Protein AF-A0A399J6V0-F1 (afdb_monomer_lite)

Secondary structure (DSSP, 8-state):
-BSS--TT---GGGB----HHHHHHHHHHTTTT--THHHHTTT--HHHHHHHHHHHHHHHHHH---HHHHHHHHHT--TTSPP--

pLDDT: mean 84.84, std 8.38, range [61.38, 97.38]

Foldseek 3Di:
DFQVPDPPDPDPVRDDDDDPVVVVVVCVVVVVVPPPVCVVCPPPDPVVVVVLVVVLVVCCVVPNDDPQLSVCSVVVHHSPDDDPD

Radius of gyration: 16.05 Å; chains: 1; bounding box: 32×43×34 Å

Structure (mmCIF, N/CA/C/O backbone):
data_AF-A0A399J6V0-F1
#
_entry.id   AF-A0A399J6V0-F1
#
loop_
_atom_site.group_PDB
_atom_site.id
_atom_site.type_symbol
_atom_site.label_atom_id
_atom_site.label_alt_id
_atom_site.label_comp_id
_atom_site.label_asym_id
_atom_site.label_entity_id
_atom_site.label_seq_id
_atom_site.pdbx_PDB_ins_code
_atom_site.Cartn_x
_atom_site.Cartn_y
_atom_site.Cartn_z
_atom_site.occupancy
_atom_site.B_iso_or_equiv
_atom_site.auth_seq_id
_atom_site.auth_comp_id
_atom_site.auth_asym_id
_atom_site.auth_atom_id
_atom_site.pdbx_PDB_model_num
ATOM 1 N N . MET A 1 1 ? 0.188 -16.154 7.332 1.00 89.88 1 MET A N 1
ATOM 2 C CA . MET A 1 1 ? -0.932 -15.811 6.429 1.00 89.88 1 MET A CA 1
ATOM 3 C C . MET A 1 1 ? -1.892 -14.878 7.146 1.00 89.88 1 MET A C 1
ATOM 5 O O . MET A 1 1 ? -2.223 -15.150 8.292 1.00 89.88 1 MET A O 1
ATOM 9 N N . HIS A 1 2 ? -2.315 -13.783 6.510 1.00 92.00 2 HIS A N 1
ATOM 10 C CA . HIS A 1 2 ? -3.310 -12.885 7.106 1.00 92.00 2 HIS A CA 1
ATOM 11 C C . HIS A 1 2 ? -4.729 -13.396 6.855 1.00 92.00 2 HIS A C 1
ATOM 13 O O . HIS A 1 2 ? -5.080 -13.676 5.708 1.00 92.00 2 HIS A O 1
ATOM 19 N N . VAL A 1 3 ? -5.539 -13.486 7.912 1.00 92.38 3 VAL A N 1
ATOM 20 C CA . VAL A 1 3 ? -6.952 -13.910 7.820 1.00 92.38 3 VAL A CA 1
ATOM 21 C C . VAL A 1 3 ? -7.883 -12.782 7.384 1.00 92.38 3 VAL A C 1
ATOM 23 O O . VAL A 1 3 ? -8.899 -13.046 6.759 1.00 92.38 3 VAL A O 1
ATOM 26 N N . CYS A 1 4 ? -7.529 -11.529 7.685 1.00 91.31 4 CYS A N 1
ATOM 27 C CA . CYS A 1 4 ? -8.329 -10.349 7.346 1.00 91.31 4 CYS A CA 1
ATOM 28 C C . CYS A 1 4 ? -8.123 -9.854 5.907 1.00 91.31 4 CYS A C 1
ATOM 30 O O . CYS A 1 4 ? -8.832 -8.960 5.467 1.00 91.31 4 CYS A O 1
ATOM 32 N N . ASP A 1 5 ? -7.110 -10.371 5.206 1.00 86.81 5 ASP A N 1
ATOM 33 C CA . ASP A 1 5 ? -6.738 -9.990 3.837 1.00 86.81 5 ASP A CA 1
ATOM 34 C C . ASP A 1 5 ? -6.466 -8.492 3.597 1.00 86.81 5 ASP A C 1
ATOM 36 O O . ASP A 1 5 ? -6.351 -8.054 2.454 1.00 86.81 5 ASP A O 1
ATOM 40 N N . VAL A 1 6 ? -6.242 -7.726 4.668 1.00 85.56 6 VAL A N 1
ATOM 41 C CA . VAL A 1 6 ? -5.834 -6.317 4.622 1.00 85.56 6 VAL A CA 1
ATOM 42 C C . VAL A 1 6 ? -4.300 -6.228 4.514 1.00 85.56 6 VAL A C 1
ATOM 44 O O . VAL A 1 6 ? -3.617 -6.577 5.479 1.00 85.56 6 VAL A O 1
ATOM 47 N N . PRO A 1 7 ? -3.722 -5.730 3.397 1.00 79.81 7 PRO A N 1
ATOM 48 C CA . PRO A 1 7 ? -2.270 -5.755 3.154 1.00 79.81 7 PRO A CA 1
ATOM 49 C C . PRO A 1 7 ? -1.423 -4.955 4.151 1.00 79.81 7 PRO A C 1
ATOM 51 O O . PRO A 1 7 ? -0.226 -5.193 4.269 1.00 79.81 7 PRO A O 1
ATOM 54 N N . VAL A 1 8 ? -2.035 -3.991 4.840 1.00 79.44 8 VAL A N 1
ATOM 55 C CA . VAL A 1 8 ? -1.376 -3.108 5.815 1.00 79.44 8 VAL A CA 1
ATOM 56 C C . VAL A 1 8 ? -1.595 -3.544 7.269 1.00 79.44 8 VAL A C 1
ATOM 58 O O . VAL A 1 8 ? -1.127 -2.878 8.186 1.00 79.44 8 VAL A O 1
ATOM 61 N N . CYS A 1 9 ? -2.324 -4.639 7.510 1.00 83.81 9 CYS A N 1
ATOM 62 C CA . CYS A 1 9 ? -2.628 -5.093 8.863 1.00 83.81 9 CYS A CA 1
ATOM 63 C C . CYS A 1 9 ? -1.384 -5.679 9.544 1.00 83.81 9 CYS A C 1
ATOM 65 O O . CYS A 1 9 ? -0.747 -6.577 9.006 1.00 83.81 9 CYS A O 1
ATOM 67 N N . VAL A 1 10 ? -1.090 -5.219 10.762 1.00 89.75 10 VAL A N 1
ATOM 68 C CA . VAL A 1 10 ? 0.022 -5.714 11.597 1.00 89.75 10 VAL A CA 1
ATOM 69 C C . VAL A 1 10 ? -0.450 -6.362 12.905 1.00 89.75 10 VAL A C 1
ATOM 71 O O . VAL A 1 10 ? 0.367 -6.668 13.766 1.00 89.75 10 VAL A O 1
ATOM 74 N N . ASN A 1 11 ? -1.762 -6.577 13.074 1.00 91.25 11 ASN A N 1
ATOM 75 C CA . ASN A 1 11 ? -2.318 -7.203 14.276 1.00 91.25 11 ASN A CA 1
ATOM 76 C C . ASN A 1 11 ? -1.878 -8.682 14.357 1.00 91.25 11 ASN A C 1
ATOM 78 O O . ASN A 1 11 ? -2.273 -9.461 13.483 1.00 91.25 11 ASN A O 1
ATOM 82 N N . PRO A 1 12 ? -1.131 -9.101 15.398 1.00 93.75 12 PRO A N 1
ATOM 83 C CA . PRO A 1 12 ? -0.678 -10.484 15.545 1.00 93.75 12 PRO A CA 1
ATOM 84 C C . PRO A 1 12 ? -1.822 -11.502 15.590 1.00 93.75 12 PRO A C 1
ATOM 86 O O . PRO A 1 12 ? -1.672 -12.606 15.077 1.00 93.75 12 PRO A O 1
ATOM 89 N N . ALA A 1 13 ? -2.990 -11.127 16.125 1.00 96.56 13 ALA A N 1
ATOM 90 C CA . ALA A 1 13 ? -4.162 -12.003 16.179 1.00 96.56 13 ALA A CA 1
ATOM 91 C C . ALA A 1 13 ? -4.734 -12.336 14.788 1.00 96.56 13 ALA A C 1
ATOM 93 O O . ALA A 1 13 ? -5.476 -13.302 14.634 1.00 96.56 13 ALA A O 1
ATOM 94 N N . HIS A 1 14 ? -4.392 -11.550 13.762 1.00 94.62 14 HIS A N 1
ATOM 95 C CA . HIS A 1 14 ? -4.801 -11.801 12.381 1.00 94.62 14 HIS A CA 1
ATOM 96 C C . HIS A 1 14 ? -3.763 -12.604 11.583 1.00 94.62 14 HIS A C 1
ATOM 98 O O . HIS A 1 14 ? -3.966 -12.818 10.383 1.00 94.62 14 HIS A O 1
ATOM 104 N N . LEU A 1 15 ? -2.658 -13.029 12.207 1.00 94.00 15 LEU A N 1
ATOM 105 C CA . LEU A 1 15 ? -1.574 -13.753 11.555 1.00 94.00 15 LEU A CA 1
ATOM 106 C C . LEU A 1 15 ? -1.592 -15.236 11.944 1.00 94.00 15 LEU A C 1
ATOM 108 O O . LEU A 1 15 ? -1.418 -15.597 13.101 1.00 94.00 15 LEU A O 1
ATOM 112 N N . GLN A 1 16 ? -1.739 -16.103 10.947 1.00 94.81 16 GLN A N 1
ATOM 113 C CA . GLN A 1 16 ? -1.591 -17.550 11.105 1.00 94.81 16 GLN A CA 1
ATOM 114 C C . GLN A 1 16 ? -0.186 -18.002 10.675 1.00 94.81 16 GLN A C 1
ATOM 116 O O . GLN A 1 16 ? 0.274 -17.569 9.609 1.00 94.81 16 GLN A O 1
ATOM 121 N N . PRO A 1 17 ? 0.503 -18.862 11.447 1.00 94.88 17 PRO A N 1
ATOM 122 C CA . PRO A 1 17 ? 1.737 -19.500 10.996 1.00 94.88 17 PRO A CA 1
ATOM 123 C C . PRO A 1 17 ? 1.455 -20.444 9.817 1.00 94.88 17 PRO A C 1
ATOM 125 O O . PRO A 1 17 ? 0.332 -20.910 9.642 1.00 94.88 17 PRO A O 1
ATOM 128 N N . GLY A 1 18 ? 2.469 -20.697 8.995 1.00 93.69 18 GLY A N 1
ATOM 129 C CA . GLY A 1 18 ? 2.380 -21.618 7.865 1.00 93.69 18 GLY A CA 1
ATOM 130 C C . GLY A 1 18 ? 3.630 -21.562 6.997 1.00 93.69 18 GLY A C 1
ATOM 131 O O . GLY A 1 18 ? 4.447 -20.644 7.129 1.00 93.69 18 GLY A O 1
ATOM 132 N N . ASP A 1 19 ? 3.777 -22.542 6.117 1.00 97.06 19 ASP A N 1
ATOM 133 C CA . ASP A 1 19 ? 4.880 -22.601 5.168 1.00 97.06 19 ASP A CA 1
ATOM 134 C C . ASP A 1 19 ? 4.608 -21.778 3.890 1.00 97.06 19 ASP A C 1
ATOM 136 O O . ASP A 1 19 ? 3.560 -21.146 3.696 1.00 97.06 19 ASP A O 1
ATOM 140 N N . HIS A 1 20 ? 5.596 -21.753 2.993 1.00 96.12 20 HIS A N 1
ATOM 141 C CA . HIS A 1 20 ? 5.468 -21.048 1.720 1.00 96.12 20 HIS A CA 1
ATOM 142 C C . HIS A 1 20 ? 4.346 -21.623 0.839 1.00 96.12 20 HIS A C 1
ATOM 144 O O . HIS A 1 20 ? 3.605 -20.870 0.204 1.00 96.12 20 HIS A O 1
ATOM 150 N N . THR A 1 21 ? 4.205 -22.946 0.805 1.00 97.38 21 THR A N 1
ATOM 151 C CA . THR A 1 21 ? 3.234 -23.660 -0.030 1.00 97.38 21 THR A CA 1
ATOM 152 C C .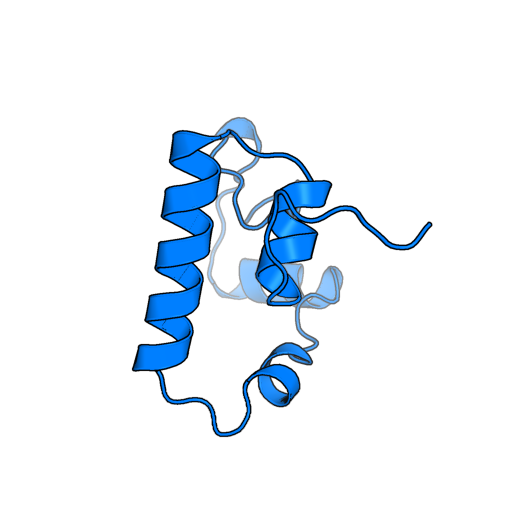 THR A 1 21 ? 1.806 -23.379 0.426 1.00 97.38 21 THR A C 1
ATOM 154 O O . THR A 1 21 ? 0.934 -23.099 -0.398 1.00 97.38 21 THR A O 1
ATOM 157 N N . GLU A 1 22 ? 1.559 -23.404 1.731 1.00 96.81 22 GLU A N 1
ATOM 158 C CA . GLU A 1 22 ? 0.286 -23.054 2.356 1.00 96.81 22 GLU A CA 1
ATOM 159 C C . GLU A 1 22 ? -0.095 -21.609 2.043 1.00 96.81 22 GLU A C 1
ATOM 161 O O . GLU A 1 22 ? -1.213 -21.354 1.593 1.00 96.81 22 GLU A O 1
ATOM 166 N N . ASN A 1 23 ? 0.856 -20.677 2.159 1.00 94.00 23 ASN A N 1
ATOM 167 C CA . ASN A 1 23 ? 0.638 -19.276 1.803 1.00 94.00 23 ASN A CA 1
ATOM 168 C C . ASN A 1 23 ? 0.281 -19.092 0.319 1.00 94.00 23 ASN A C 1
ATOM 170 O O . ASN A 1 23 ? -0.592 -18.289 -0.020 1.00 94.00 23 ASN A O 1
ATOM 174 N N . MET A 1 24 ? 0.919 -19.847 -0.578 1.00 94.50 24 MET A N 1
ATOM 175 C CA . MET A 1 24 ? 0.594 -19.809 -2.006 1.00 94.50 24 MET A CA 1
ATOM 176 C C . MET A 1 24 ? -0.786 -20.413 -2.299 1.00 94.50 24 MET A C 1
ATOM 178 O O . MET A 1 24 ? -1.547 -19.836 -3.075 1.00 94.50 24 MET A O 1
ATOM 182 N N . ARG A 1 25 ? -1.161 -21.516 -1.639 1.00 95.38 25 ARG A N 1
ATOM 183 C CA . ARG A 1 25 ? -2.508 -22.105 -1.753 1.00 95.38 25 ARG A CA 1
ATOM 184 C C . ARG A 1 25 ? -3.591 -21.163 -1.221 1.00 95.38 25 ARG A C 1
ATOM 186 O O . ARG A 1 25 ? -4.623 -21.016 -1.869 1.00 95.38 25 ARG A O 1
ATOM 193 N N . ASP A 1 26 ? -3.352 -20.495 -0.092 1.00 94.31 26 ASP A N 1
ATOM 194 C CA . ASP A 1 26 ? -4.266 -19.493 0.473 1.00 94.31 26 ASP A CA 1
ATOM 195 C C . ASP A 1 26 ? -4.433 -18.286 -0.458 1.00 94.31 26 ASP A C 1
ATOM 197 O O . ASP A 1 26 ? -5.555 -17.858 -0.731 1.00 94.31 26 ASP A O 1
ATOM 201 N N . ARG A 1 27 ? -3.328 -17.777 -1.024 1.00 92.00 27 ARG A N 1
ATOM 202 C CA . ARG A 1 27 ? -3.360 -16.721 -2.048 1.00 92.00 27 ARG A CA 1
ATOM 203 C C . ARG A 1 27 ? -4.256 -17.111 -3.225 1.00 92.00 27 ARG A C 1
ATOM 205 O O . ARG A 1 27 ? -5.086 -16.296 -3.623 1.00 92.00 27 ARG A O 1
ATOM 212 N N . MET A 1 28 ? -4.075 -18.318 -3.768 1.00 92.88 28 MET A N 1
ATOM 213 C CA . MET A 1 28 ? -4.867 -18.822 -4.896 1.00 92.88 28 MET A CA 1
ATOM 214 C C . MET A 1 28 ? -6.345 -18.960 -4.521 1.00 92.88 28 MET A C 1
ATOM 216 O O . MET A 1 28 ? -7.199 -18.446 -5.235 1.00 92.88 28 MET A O 1
ATOM 220 N N . ARG A 1 29 ? -6.652 -19.579 -3.371 1.00 92.56 29 ARG A N 1
ATOM 221 C CA . ARG A 1 29 ? -8.029 -19.758 -2.875 1.00 92.56 29 ARG A CA 1
ATOM 222 C C . ARG A 1 29 ? -8.777 -18.430 -2.741 1.00 92.56 29 ARG A C 1
ATOM 224 O O . ARG A 1 29 ? -9.965 -18.370 -3.025 1.00 92.56 29 ARG A O 1
ATOM 231 N N . LYS A 1 30 ? -8.079 -17.375 -2.318 1.00 90.00 30 LYS A N 1
ATOM 232 C CA . LYS A 1 30 ? -8.639 -16.030 -2.120 1.00 90.00 30 LYS A CA 1
ATOM 233 C C . LYS A 1 30 ? -8.653 -15.165 -3.385 1.00 90.00 30 LYS A C 1
ATOM 235 O O . LYS A 1 30 ? -8.952 -13.981 -3.292 1.00 90.00 30 LYS A O 1
ATOM 240 N N . GLY A 1 31 ? -8.256 -15.698 -4.544 1.00 89.25 31 GLY A N 1
ATOM 241 C CA . GLY A 1 31 ? -8.198 -14.927 -5.792 1.00 89.25 31 GLY A CA 1
ATOM 242 C C . GLY A 1 31 ? -7.122 -13.832 -5.807 1.00 89.25 31 GLY A C 1
ATOM 243 O O . GLY A 1 31 ? -7.120 -12.963 -6.668 1.00 89.25 31 GLY A O 1
ATOM 244 N N . ARG A 1 32 ? -6.153 -13.860 -4.880 1.00 85.88 32 ARG A N 1
ATOM 245 C CA . ARG A 1 32 ? -5.076 -12.850 -4.775 1.00 85.88 32 ARG A CA 1
ATOM 246 C C . ARG A 1 32 ? -3.869 -13.158 -5.667 1.00 85.88 32 ARG A C 1
ATOM 248 O O . ARG A 1 32 ? -2.760 -12.665 -5.428 1.00 85.88 32 ARG A O 1
ATOM 255 N N . ALA A 1 33 ? -4.055 -14.058 -6.625 1.00 86.25 33 ALA A N 1
ATOM 256 C CA . ALA A 1 33 ? -3.063 -14.415 -7.630 1.00 86.25 33 ALA A CA 1
ATOM 257 C C . ALA A 1 33 ? -3.186 -13.556 -8.897 1.00 86.25 33 ALA A C 1
ATOM 259 O O . ALA A 1 33 ? -2.223 -13.465 -9.660 1.00 86.25 33 ALA A O 1
ATOM 260 N N . ASP A 1 34 ? -4.324 -12.883 -9.081 1.00 80.25 34 ASP A N 1
ATOM 261 C CA . ASP A 1 34 ? -4.588 -12.042 -10.242 1.00 80.25 34 ASP A CA 1
ATOM 262 C C . ASP A 1 34 ? -3.737 -10.766 -10.173 1.00 80.25 34 ASP A C 1
ATOM 264 O O . ASP A 1 34 ? -4.068 -9.768 -9.530 1.00 80.25 34 ASP A O 1
ATOM 268 N N . ASN A 1 35 ? -2.583 -10.794 -10.839 1.00 66.88 35 ASN A N 1
ATOM 269 C CA . ASN A 1 35 ? -1.607 -9.704 -10.856 1.00 66.88 35 ASN A CA 1
ATOM 270 C C . ASN A 1 35 ? -1.983 -8.582 -11.847 1.00 66.88 35 ASN A C 1
ATOM 272 O O . ASN A 1 35 ? -1.141 -8.097 -12.606 1.00 66.88 35 ASN A O 1
ATOM 276 N N . GLY A 1 36 ? -3.229 -8.097 -11.808 1.00 66.25 36 GLY A N 1
ATOM 277 C CA . GLY A 1 36 ? -3.665 -6.927 -12.592 1.00 66.25 36 GLY A CA 1
ATOM 278 C C . GLY A 1 36 ? -2.865 -5.651 -12.276 1.00 66.25 36 GLY A C 1
ATOM 279 O O . GLY A 1 36 ? -2.726 -4.759 -13.112 1.00 66.25 36 GLY A O 1
ATOM 280 N N . ALA A 1 37 ? -2.236 -5.594 -11.097 1.00 65.88 37 ALA A N 1
ATOM 281 C CA . ALA A 1 37 ? -1.329 -4.518 -10.703 1.00 65.88 37 ALA A CA 1
ATOM 282 C C . ALA A 1 37 ? -0.105 -4.380 -11.628 1.00 65.88 37 ALA A C 1
ATOM 284 O O . ALA A 1 37 ? 0.391 -3.270 -11.812 1.00 65.88 37 ALA A O 1
ATOM 285 N N . ALA A 1 38 ? 0.371 -5.470 -12.242 1.00 67.31 38 ALA A N 1
ATOM 286 C CA . ALA A 1 38 ? 1.518 -5.418 -13.148 1.00 67.31 38 ALA A CA 1
ATOM 287 C C . ALA A 1 38 ? 1.228 -4.567 -14.396 1.00 67.31 38 ALA A C 1
ATOM 289 O O . ALA A 1 38 ? 2.108 -3.846 -14.864 1.00 67.31 38 ALA A O 1
ATOM 290 N N . LEU A 1 39 ? -0.014 -4.592 -14.893 1.00 73.62 39 LEU A N 1
ATOM 291 C CA . LEU A 1 39 ? -0.452 -3.741 -16.002 1.00 73.62 39 LEU A CA 1
ATOM 292 C C . LEU A 1 39 ? -0.488 -2.266 -15.591 1.00 73.62 39 LEU A C 1
ATOM 294 O O . LEU A 1 39 ? -0.016 -1.412 -16.336 1.00 73.62 39 LEU A O 1
ATOM 298 N N . ARG A 1 40 ? -0.973 -1.975 -14.377 1.00 73.88 40 ARG A N 1
ATOM 299 C CA . ARG A 1 40 ? -1.099 -0.610 -13.840 1.00 73.88 40 ARG A CA 1
ATOM 300 C C . ARG A 1 40 ? 0.240 0.121 -13.703 1.00 73.88 40 ARG A C 1
ATOM 302 O O . ARG A 1 40 ? 0.275 1.344 -13.767 1.00 73.88 40 ARG A O 1
ATOM 309 N N . PHE A 1 41 ? 1.331 -0.614 -13.501 1.00 77.12 41 PHE A N 1
ATOM 310 C CA . PHE A 1 41 ? 2.671 -0.048 -13.306 1.00 77.12 41 PHE A CA 1
ATOM 311 C C . PHE A 1 41 ? 3.642 -0.396 -14.439 1.00 77.12 41 PHE A C 1
ATOM 313 O O . PHE A 1 41 ? 4.852 -0.198 -14.304 1.00 77.12 41 PHE A O 1
ATOM 320 N N . ARG A 1 42 ? 3.141 -0.917 -15.564 1.00 82.75 42 ARG A N 1
ATOM 321 C CA . ARG A 1 42 ? 3.977 -1.279 -16.709 1.00 82.75 42 ARG A CA 1
ATOM 322 C C . ARG A 1 42 ? 4.694 -0.035 -17.244 1.00 82.75 42 ARG A C 1
ATOM 324 O O . ARG A 1 42 ? 4.055 0.950 -17.590 1.00 82.75 42 ARG A O 1
ATOM 331 N N . GLY A 1 43 ? 6.023 -0.090 -17.313 1.00 85.75 43 GLY A N 1
ATOM 332 C CA . GLY A 1 43 ? 6.857 1.023 -17.783 1.00 85.75 43 GLY A CA 1
ATOM 333 C C . GLY A 1 43 ? 7.208 2.068 -16.718 1.00 85.75 43 GLY A C 1
ATOM 334 O O . GLY A 1 43 ? 8.042 2.929 -16.988 1.00 85.75 43 GLY A O 1
ATOM 335 N N . LEU A 1 44 ? 6.659 1.985 -15.497 1.00 85.38 44 LEU A N 1
ATOM 336 C CA . LEU A 1 44 ? 7.095 2.857 -14.403 1.00 85.38 44 LEU A CA 1
ATOM 337 C C . LEU A 1 44 ? 8.439 2.377 -13.829 1.00 85.38 44 LEU A C 1
ATOM 339 O O . LEU A 1 44 ? 8.575 1.199 -13.479 1.00 85.38 44 LEU A O 1
ATOM 343 N N . PRO A 1 45 ? 9.426 3.272 -13.640 1.00 91.25 45 PRO A N 1
ATOM 344 C CA . PRO A 1 45 ? 10.672 2.901 -12.990 1.00 91.25 45 PRO A CA 1
ATOM 345 C C . PRO A 1 45 ? 10.428 2.564 -11.513 1.00 91.25 45 PRO A C 1
ATOM 347 O O . PRO A 1 45 ? 9.580 3.160 -10.842 1.00 91.25 45 PRO A O 1
ATOM 350 N N . ARG A 1 46 ? 11.233 1.644 -10.961 1.00 86.88 46 ARG A N 1
ATOM 351 C CA . ARG A 1 46 ? 11.159 1.257 -9.536 1.00 86.88 46 ARG A CA 1
ATOM 352 C C . ARG A 1 46 ? 11.261 2.457 -8.593 1.00 86.88 46 ARG A C 1
ATOM 354 O O . ARG A 1 46 ? 10.583 2.481 -7.569 1.00 86.88 46 ARG A O 1
ATOM 361 N N . ALA A 1 47 ? 12.060 3.460 -8.960 1.00 90.12 47 ALA A N 1
ATOM 362 C CA . ALA A 1 47 ? 12.203 4.699 -8.204 1.00 90.12 47 ALA A CA 1
ATOM 363 C C . ALA A 1 47 ? 10.879 5.477 -8.089 1.00 90.12 47 ALA A C 1
ATOM 365 O O . ALA A 1 47 ? 10.537 5.915 -6.993 1.00 90.12 47 ALA A O 1
ATOM 366 N N . ALA A 1 48 ? 10.097 5.576 -9.170 1.00 88.06 48 ALA A N 1
ATOM 367 C CA . ALA A 1 48 ? 8.797 6.249 -9.153 1.00 88.06 48 ALA A CA 1
ATOM 368 C C . ALA A 1 48 ? 7.777 5.495 -8.284 1.00 88.06 48 ALA A C 1
ATOM 370 O O . ALA A 1 48 ? 7.054 6.104 -7.497 1.00 88.06 48 ALA A O 1
ATOM 371 N 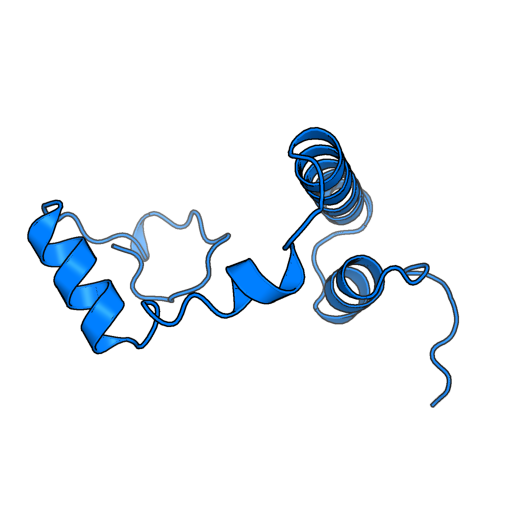N . MET A 1 49 ? 7.761 4.158 -8.353 1.00 85.88 49 MET A N 1
ATOM 372 C CA . MET A 1 49 ? 6.908 3.338 -7.481 1.00 85.88 49 MET A CA 1
ATOM 373 C C . MET A 1 49 ? 7.262 3.509 -5.998 1.00 85.88 49 MET A C 1
ATOM 375 O O . MET A 1 49 ? 6.369 3.620 -5.153 1.00 85.88 49 MET A O 1
ATOM 379 N N . ALA A 1 50 ? 8.559 3.563 -5.680 1.00 87.44 50 ALA A N 1
ATOM 380 C CA . ALA A 1 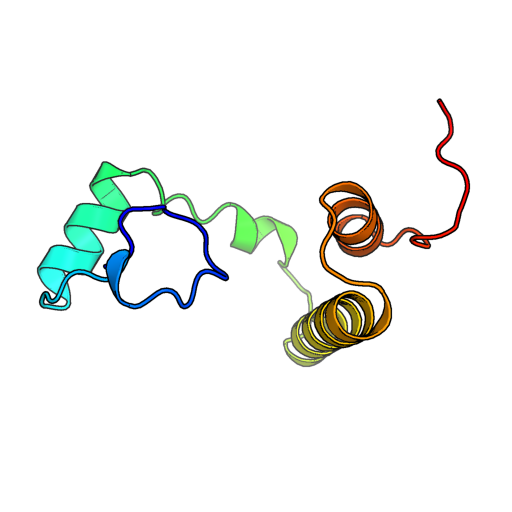50 ? 9.033 3.807 -4.324 1.00 87.44 50 ALA A CA 1
ATOM 381 C C . ALA A 1 50 ? 8.670 5.220 -3.842 1.00 87.44 50 ALA A C 1
ATOM 383 O O . ALA A 1 50 ? 8.180 5.359 -2.726 1.00 87.44 50 ALA A O 1
ATOM 384 N N . ALA A 1 51 ? 8.851 6.248 -4.679 1.00 88.25 51 ALA A N 1
ATOM 385 C CA . ALA A 1 51 ? 8.476 7.626 -4.358 1.00 88.25 51 ALA A CA 1
ATOM 386 C C . ALA A 1 51 ? 6.978 7.748 -4.044 1.00 88.25 51 ALA A C 1
ATOM 388 O O . ALA A 1 51 ? 6.622 8.256 -2.984 1.00 88.25 51 ALA A O 1
ATOM 389 N N . ARG A 1 52 ? 6.110 7.166 -4.885 1.00 84.94 52 ARG A N 1
ATOM 390 C CA . ARG A 1 52 ? 4.659 7.117 -4.637 1.00 84.94 52 ARG A CA 1
ATOM 391 C C . ARG A 1 52 ? 4.313 6.435 -3.311 1.00 84.94 52 ARG A C 1
ATOM 393 O O . ARG A 1 52 ? 3.447 6.900 -2.582 1.00 84.94 52 ARG A O 1
ATOM 400 N N . SER A 1 53 ? 4.991 5.329 -2.996 1.00 86.19 53 SER A N 1
ATOM 401 C CA . SER A 1 53 ? 4.747 4.586 -1.752 1.00 86.19 53 SER A CA 1
ATOM 402 C C . SER A 1 53 ? 5.177 5.369 -0.509 1.00 86.19 53 SER A C 1
ATOM 404 O O . SER A 1 53 ? 4.540 5.236 0.532 1.00 86.19 53 SER A O 1
ATOM 406 N N . ARG A 1 54 ? 6.247 6.171 -0.609 1.00 89.25 54 ARG A N 1
ATOM 407 C CA . ARG A 1 54 ? 6.687 7.062 0.475 1.00 89.25 54 ARG A CA 1
ATOM 408 C C . ARG A 1 54 ? 5.700 8.204 0.678 1.00 89.25 54 ARG A C 1
ATOM 410 O O . ARG A 1 54 ? 5.214 8.338 1.785 1.00 89.25 54 ARG A O 1
ATOM 417 N N . ALA A 1 55 ? 5.299 8.894 -0.389 1.00 85.62 55 ALA A N 1
ATOM 418 C CA . ALA A 1 55 ? 4.305 9.965 -0.306 1.00 85.62 55 ALA A CA 1
ATOM 419 C C . ALA A 1 55 ? 2.993 9.499 0.355 1.00 85.62 55 ALA A C 1
ATOM 421 O O . ALA A 1 55 ? 2.492 10.153 1.261 1.00 85.62 55 ALA A O 1
ATOM 422 N N . LEU A 1 56 ? 2.483 8.319 -0.025 1.00 84.75 56 LEU A N 1
ATOM 423 C CA . LEU A 1 56 ? 1.293 7.738 0.609 1.00 84.75 56 LEU A CA 1
ATOM 424 C C . LEU A 1 56 ? 1.505 7.443 2.103 1.00 84.75 56 LEU A C 1
ATOM 426 O O . LEU A 1 56 ? 0.585 7.591 2.901 1.00 84.75 56 LEU A O 1
ATOM 430 N N . ARG A 1 57 ? 2.699 6.977 2.483 1.00 87.25 57 ARG A N 1
ATOM 431 C CA . ARG A 1 57 ? 3.024 6.701 3.884 1.00 87.25 57 ARG A CA 1
ATOM 432 C C . ARG A 1 57 ? 3.104 7.990 4.689 1.00 87.25 57 ARG A C 1
ATOM 434 O O . ARG A 1 57 ? 2.532 8.027 5.771 1.00 87.25 57 ARG A O 1
ATOM 441 N N . ASP A 1 58 ? 3.821 8.981 4.175 1.00 88.62 58 ASP A N 1
A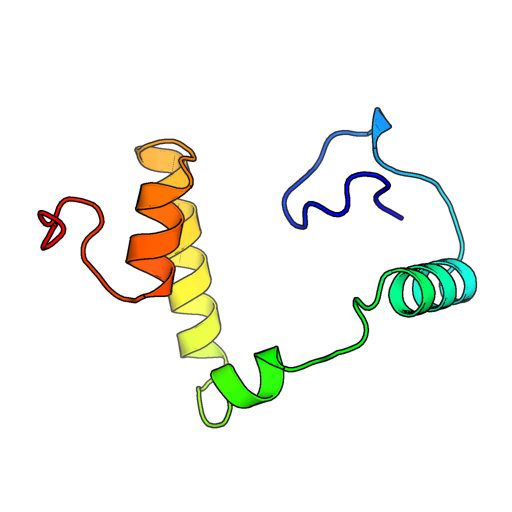TOM 442 C CA . ASP A 1 58 ? 4.032 10.262 4.843 1.00 88.62 58 ASP A CA 1
ATOM 443 C C . ASP A 1 58 ? 2.676 10.938 5.088 1.00 88.62 58 ASP A C 1
ATOM 445 O O . ASP A 1 58 ? 2.378 11.310 6.219 1.00 88.62 58 ASP A O 1
ATOM 449 N N . GLU A 1 59 ? 1.788 10.929 4.088 1.00 85.19 59 GLU A N 1
ATOM 450 C CA . GLU A 1 59 ? 0.408 11.395 4.240 1.00 85.19 59 GLU A CA 1
ATOM 451 C C . GLU A 1 59 ? -0.331 10.692 5.385 1.00 85.19 59 GLU A C 1
ATOM 453 O O . GLU A 1 59 ? -0.877 11.335 6.280 1.00 85.19 59 GLU A O 1
ATOM 458 N N . VAL A 1 60 ? -0.386 9.357 5.341 1.00 86.12 60 VAL A N 1
ATOM 459 C CA . VAL A 1 60 ? -1.164 8.567 6.304 1.00 86.12 60 VAL A CA 1
ATOM 460 C C . VAL A 1 60 ? -0.607 8.729 7.721 1.00 86.12 60 VAL A C 1
ATOM 462 O O . VAL A 1 60 ? -1.361 8.647 8.688 1.00 86.12 60 VAL A O 1
ATOM 465 N N . GLN A 1 61 ? 0.698 8.973 7.861 1.00 85.94 61 GLN A N 1
ATOM 466 C CA . GLN A 1 61 ? 1.318 9.272 9.150 1.00 85.94 61 GLN A CA 1
ATOM 467 C C . GLN A 1 61 ? 0.951 10.664 9.668 1.00 85.94 61 GLN A C 1
ATOM 469 O O . GLN A 1 61 ? 0.726 10.809 10.867 1.00 85.94 61 GLN A O 1
ATOM 474 N N . THR A 1 62 ? 0.883 11.669 8.794 1.00 89.31 62 THR A N 1
ATOM 475 C CA . THR A 1 62 ? 0.570 13.050 9.182 1.00 89.31 62 THR A CA 1
ATOM 476 C C . THR A 1 62 ? -0.918 13.259 9.459 1.00 89.31 62 THR A C 1
ATOM 478 O O . THR A 1 62 ? -1.268 13.860 10.471 1.00 89.31 62 THR A O 1
ATOM 481 N N . ASN A 1 63 ? -1.791 12.748 8.589 1.00 86.56 63 ASN A N 1
ATOM 482 C CA . ASN A 1 63 ? -3.223 13.073 8.574 1.00 86.56 63 ASN A CA 1
ATOM 483 C C . ASN A 1 63 ? -4.123 11.915 9.035 1.00 86.56 63 ASN A C 1
ATOM 485 O O . ASN A 1 63 ? -5.341 12.063 9.128 1.00 86.56 63 ASN A O 1
ATOM 489 N N . GLY A 1 64 ? -3.528 10.763 9.349 1.00 85.25 64 GLY A N 1
ATOM 490 C CA . GLY A 1 64 ? -4.253 9.546 9.683 1.00 85.25 64 GLY A CA 1
ATOM 491 C C . GLY A 1 64 ? -4.737 8.784 8.448 1.00 85.25 64 GLY A C 1
ATOM 492 O O . GLY A 1 64 ? -4.700 9.256 7.311 1.00 85.25 64 GLY A O 1
ATOM 493 N N . TRP A 1 65 ? -5.178 7.547 8.675 1.00 84.31 65 TRP A N 1
ATOM 494 C CA . TRP A 1 65 ? -5.704 6.698 7.612 1.00 84.31 65 TRP A CA 1
ATOM 495 C C . TRP A 1 65 ? -7.206 6.923 7.444 1.00 84.31 65 TRP A C 1
ATOM 497 O O . TRP A 1 65 ? -7.981 6.599 8.344 1.00 84.31 65 TRP A O 1
ATOM 507 N N . THR A 1 66 ? -7.614 7.405 6.271 1.00 84.12 66 THR A N 1
ATOM 508 C CA . THR A 1 66 ? -9.009 7.366 5.818 1.00 84.12 66 THR A CA 1
ATOM 509 C C . THR A 1 66 ? -9.087 6.810 4.392 1.00 84.12 66 THR A C 1
ATOM 511 O O . THR A 1 66 ? -8.164 7.032 3.595 1.00 84.12 66 THR A O 1
ATOM 514 N N . PRO A 1 67 ? -10.150 6.062 4.044 1.00 79.56 67 PRO A N 1
ATOM 515 C CA . PRO A 1 67 ? -10.328 5.523 2.696 1.00 79.56 67 PRO A CA 1
ATOM 516 C C . PRO A 1 67 ? -10.264 6.597 1.600 1.00 79.56 67 PRO A C 1
ATOM 518 O O . PRO A 1 67 ? -9.693 6.354 0.537 1.00 79.56 67 PRO A O 1
ATOM 521 N N . GLU A 1 68 ? -10.794 7.789 1.873 1.00 83.06 68 GLU A N 1
ATOM 522 C CA . GLU A 1 68 ? -10.945 8.888 0.918 1.00 83.06 68 GLU A CA 1
ATOM 523 C C . GLU A 1 68 ? -9.589 9.507 0.553 1.00 83.06 68 GLU A C 1
ATOM 525 O O . GLU A 1 68 ? -9.250 9.605 -0.628 1.00 83.06 68 GLU A O 1
ATOM 530 N N . ARG A 1 69 ? -8.757 9.837 1.554 1.00 84.69 69 ARG A N 1
ATOM 531 C CA . ARG A 1 69 ? -7.418 10.416 1.322 1.00 84.69 69 ARG A CA 1
ATOM 532 C C . ARG A 1 69 ? -6.502 9.436 0.598 1.00 84.69 69 ARG A C 1
ATOM 534 O O . ARG A 1 69 ? -5.783 9.798 -0.334 1.00 84.69 69 ARG A O 1
ATOM 541 N N . VAL A 1 70 ? -6.559 8.164 0.996 1.00 83.19 70 VAL A N 1
ATOM 542 C CA . VAL A 1 70 ? -5.783 7.097 0.355 1.00 83.19 70 VAL A CA 1
ATOM 543 C C . VAL A 1 70 ? -6.207 6.921 -1.105 1.00 83.19 70 VAL A C 1
ATOM 545 O O . VAL A 1 70 ? -5.343 6.769 -1.971 1.00 83.19 70 VAL A O 1
ATOM 548 N N . ALA A 1 71 ? -7.510 6.966 -1.399 1.00 80.81 71 ALA A N 1
ATOM 549 C CA . ALA A 1 71 ? -8.020 6.882 -2.764 1.00 80.81 71 ALA A CA 1
ATOM 550 C C . ALA A 1 71 ? -7.561 8.067 -3.632 1.00 80.81 71 ALA A C 1
ATOM 552 O O . ALA A 1 71 ? -7.065 7.827 -4.737 1.00 80.81 71 ALA A O 1
ATOM 553 N N . ALA A 1 72 ? -7.638 9.302 -3.122 1.00 80.50 72 ALA A N 1
ATOM 554 C CA . ALA A 1 72 ? -7.192 10.510 -3.823 1.00 80.50 72 ALA A CA 1
ATOM 555 C C . ALA A 1 72 ? -5.711 10.416 -4.234 1.00 80.50 72 ALA A C 1
ATOM 557 O O . ALA A 1 72 ? -5.369 10.549 -5.410 1.00 80.50 72 ALA A O 1
ATOM 558 N N . ILE A 1 73 ? -4.830 10.031 -3.307 1.00 80.19 73 ILE A N 1
ATOM 559 C CA . ILE A 1 73 ? -3.391 9.888 -3.587 1.00 80.19 73 ILE A CA 1
ATOM 560 C C . ILE A 1 73 ? -3.106 8.744 -4.560 1.00 80.19 73 ILE A C 1
ATOM 562 O O . ILE A 1 73 ? -2.239 8.849 -5.430 1.00 80.19 73 ILE A O 1
ATOM 566 N N . ILE A 1 74 ? -3.839 7.632 -4.453 1.00 79.31 74 ILE A N 1
ATOM 567 C CA . ILE A 1 74 ? -3.734 6.518 -5.404 1.00 79.31 74 ILE A CA 1
ATOM 568 C C . ILE A 1 74 ? -4.168 6.945 -6.817 1.00 79.31 74 ILE A C 1
ATOM 570 O O . ILE A 1 74 ? -3.624 6.416 -7.795 1.00 79.31 74 ILE A O 1
ATOM 574 N N . ALA A 1 75 ? -5.125 7.870 -6.924 1.00 80.38 75 ALA A N 1
ATOM 575 C CA . ALA A 1 75 ? -5.570 8.485 -8.172 1.00 80.38 75 ALA A CA 1
ATOM 576 C C . ALA A 1 75 ? -4.645 9.620 -8.659 1.00 80.38 75 ALA A C 1
ATOM 578 O O . ALA A 1 75 ? -4.793 10.069 -9.793 1.00 80.38 75 ALA A O 1
ATOM 579 N N . GLY A 1 76 ? -3.669 10.046 -7.847 1.00 76.19 76 GLY A N 1
ATOM 580 C CA . GLY A 1 76 ? -2.780 11.172 -8.151 1.00 76.19 76 GLY A CA 1
ATOM 581 C C . GLY A 1 76 ? -3.433 12.543 -7.959 1.00 76.19 76 GLY A C 1
ATOM 582 O O . GLY A 1 76 ? -2.968 13.521 -8.536 1.00 76.19 76 GLY A O 1
ATOM 583 N N . GLN A 1 77 ? -4.518 12.602 -7.191 1.00 80.19 77 GLN A N 1
ATOM 584 C CA . GLN A 1 77 ? -5.225 13.822 -6.818 1.00 80.19 77 GLN A CA 1
ATOM 585 C C . GLN A 1 77 ? -4.684 14.360 -5.491 1.00 80.19 77 GLN A C 1
ATOM 587 O O . GLN A 1 77 ? -4.149 13.607 -4.673 1.00 80.19 77 GLN A O 1
ATOM 592 N N . ASP A 1 78 ? -4.838 15.665 -5.288 1.00 75.31 78 ASP A N 1
ATOM 593 C CA . ASP A 1 78 ? -4.627 16.289 -3.986 1.00 75.31 78 ASP A CA 1
ATOM 594 C C . ASP A 1 78 ? -5.696 15.775 -3.005 1.00 75.31 78 ASP A C 1
ATOM 596 O O . ASP A 1 78 ? -6.882 15.739 -3.335 1.00 75.31 78 ASP A O 1
ATOM 600 N N . ALA A 1 79 ? -5.264 15.333 -1.823 1.00 73.69 79 ALA A N 1
ATOM 601 C CA . ALA A 1 79 ? -6.143 14.772 -0.802 1.00 73.69 79 ALA A CA 1
ATOM 602 C C . ALA A 1 79 ? -7.081 15.822 -0.184 1.00 73.69 79 ALA A C 1
ATOM 604 O O . ALA A 1 79 ? -8.110 15.445 0.377 1.00 73.69 79 ALA A O 1
ATOM 605 N N . ASP A 1 80 ? -6.735 17.107 -0.297 1.00 79.38 80 ASP A N 1
ATOM 606 C CA . ASP A 1 80 ? -7.539 18.230 0.190 1.00 79.38 80 ASP A CA 1
ATOM 607 C C . ASP A 1 80 ? -8.325 18.926 -0.933 1.00 79.38 80 ASP A C 1
ATOM 609 O O . ASP A 1 80 ? 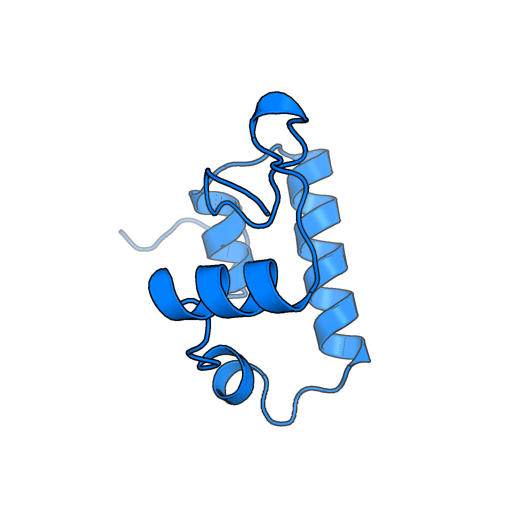-9.121 19.833 -0.671 1.00 79.38 80 ASP A O 1
ATOM 613 N N . ALA A 1 81 ? -8.138 18.507 -2.190 1.00 72.25 81 ALA A N 1
ATOM 614 C CA . ALA A 1 81 ? -8.911 19.057 -3.292 1.00 72.25 81 ALA A CA 1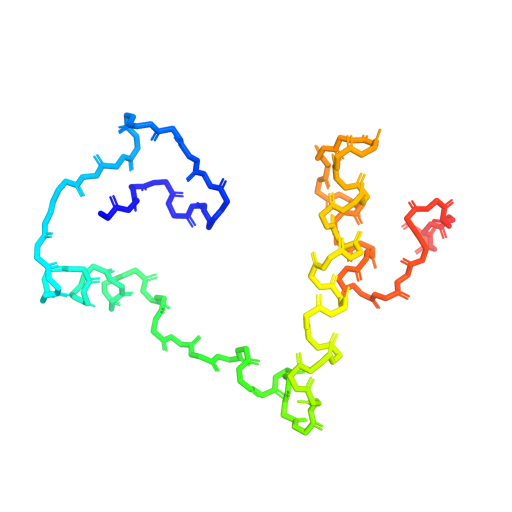
ATOM 615 C C . ALA A 1 81 ? -10.386 18.637 -3.183 1.00 72.25 81 ALA A C 1
ATOM 617 O O . ALA A 1 81 ? -10.684 17.470 -2.912 1.00 72.25 81 ALA A O 1
ATOM 618 N N . PRO A 1 82 ? -11.332 19.559 -3.441 1.00 70.38 82 PRO A N 1
ATOM 619 C CA . PRO A 1 82 ? -12.744 19.215 -3.464 1.00 70.38 82 PRO A CA 1
ATOM 620 C C . PRO A 1 82 ? -13.003 18.167 -4.552 1.00 70.38 82 PRO A C 1
ATOM 622 O O . PRO A 1 82 ? -12.613 18.349 -5.710 1.00 70.38 82 PRO A O 1
ATOM 625 N N . THR A 1 83 ? -13.679 17.074 -4.194 1.00 70.12 83 THR A N 1
ATOM 626 C CA . THR A 1 83 ? -14.166 16.115 -5.185 1.00 70.12 83 THR A CA 1
ATOM 627 C C . THR A 1 83 ? -15.291 16.767 -5.984 1.00 70.12 83 THR A C 1
ATOM 629 O O . THR A 1 83 ? -16.156 17.456 -5.439 1.00 70.12 83 THR A O 1
ATOM 632 N N . LEU A 1 84 ? -15.268 16.598 -7.307 1.00 66.00 84 LEU A N 1
ATOM 633 C CA . LEU A 1 84 ? -16.415 16.957 -8.130 1.00 66.00 84 LEU A CA 1
ATOM 634 C C . LEU A 1 84 ? -17.482 15.882 -7.891 1.00 66.00 84 LEU A C 1
ATOM 636 O O . LEU A 1 84 ? -17.381 14.800 -8.469 1.00 66.00 84 LEU A O 1
ATOM 640 N N . PHE A 1 85 ? -18.469 16.240 -7.064 1.00 61.38 85 PHE A N 1
ATOM 641 C CA . PHE A 1 85 ? -19.606 15.435 -6.591 1.00 61.38 85 PHE A CA 1
ATOM 642 C C . PHE A 1 85 ? -19.293 14.427 -5.478 1.00 61.38 85 PHE A C 1
ATOM 644 O O . PHE A 1 85 ? -18.207 13.805 -5.486 1.00 61.38 85 PHE A O 1
#

Organism: NCBI:txid2676122

InterPro domains:
  IPR044925 His-Me finger superfamily [SSF54060] (1-76)

Sequence (85 aa):
MHVCDVPVCVNPAHLQPGDHTENMRDRMRKGRADNGAALRFRGLPRAAMAARSRALRDEVQTNGWTPERVAAIIAGQDADAPTLF